Protein AF-A0A8T4L7M6-F1 (afdb_monomer)

Solvent-accessible surface area (backbone atoms only — not comparable to full-atom values): 9117 Å² total; per-residue (Å²): 134,67,96,79,79,62,64,72,67,59,57,52,49,53,53,50,50,52,51,51,51,51,51,52,51,48,56,56,67,61,40,54,63,70,59,50,52,50,46,54,48,55,52,50,51,49,52,50,53,50,54,50,27,63,73,66,68,37,63,75,54,43,56,58,50,57,70,44,44,66,59,48,51,50,45,52,51,50,50,48,51,45,60,43,53,61,49,50,66,55,45,53,62,49,49,51,52,51,53,52,50,53,68,69,53,73,86,65,86,68,91,70,91,51,100,85,74,59,90,66,49,67,67,56,54,53,50,54,53,50,51,52,51,50,52,50,52,60,47,51,55,51,50,57,58,50,53,62,54,52,55,62,60,61,77,76,111

Secondary structure (DSSP, 8-state):
--SSSS-HHHHHHHHHHHHHHHHHHHHHHH--HHHHHHHHHHHHHHHHHHHHHHHTT-HHHHHHHHHHHHHHHHHHHHHHHHHHHHHHHHHHHHHHHHHHHHHHSTT---S---TTT----HHHHHHHHHHHHHHHHHHHHHHHHHHHHHHHHHTT-

Nearest PDB structures (foldseek):
  4mu6-assembly1_A  TM=4.620E-01  e=4.010E+00  Legionella pneumophila subsp. pneumophila str. Philadelphia 1
  6zvr-assembly1_C  TM=2.511E-01  e=1.360E+00  Nostoc punctiforme
  7o40-assembly1_A  TM=2.424E-01  e=2.918E+00  Synechocystis sp. PCC 6803 substr. Kazusa
  8qhv-assembly1_0  TM=1.994E-01  e=2.918E+00  Synechocystis sp. PCC 6803

Foldseek 3Di:
DPPPPDDPVVVCVVVVVVVVVVVVVCLPVLAPVVLLVVLVVVLVVLVVQCVVCVVVVPVVSNVVSVVCVVVNVVSVVVNVNSVVVVVCVVVVVVVVVVVVVCVVPPPCQAPDDDPPDPRDGVVNVCVVVVVVVVVVVVVVVVVVVVVVVVVVVVVVD

Radius of gyration: 25.14 Å; Cα contacts (8 Å, |Δi|>4): 39; chains: 1; bounding box: 52×48×68 Å

Structure (mmCIF, N/CA/C/O backbone):
data_AF-A0A8T4L7M6-F1
#
_entry.id   AF-A0A8T4L7M6-F1
#
loop_
_atom_site.group_PDB
_atom_site.id
_atom_site.type_symbol
_atom_site.label_atom_id
_atom_site.label_alt_id
_atom_site.label_comp_id
_atom_site.label_asym_id
_atom_site.label_entity_id
_atom_site.label_seq_id
_atom_site.pdbx_PDB_ins_code
_atom_site.Cartn_x
_atom_site.Cartn_y
_atom_site.Cartn_z
_atom_site.occupancy
_atom_site.B_iso_or_equiv
_atom_site.auth_seq_id
_atom_site.auth_comp_id
_atom_site.auth_asym_id
_atom_site.auth_atom_id
_atom_site.pdbx_PDB_model_num
ATOM 1 N N . MET A 1 1 ? 22.485 4.310 -37.863 1.00 43.53 1 MET A N 1
ATOM 2 C CA . MET A 1 1 ? 21.545 5.387 -38.236 1.00 43.53 1 MET A CA 1
ATOM 3 C C . MET A 1 1 ? 20.874 5.870 -36.965 1.00 43.53 1 MET A C 1
ATOM 5 O O . MET A 1 1 ? 20.114 5.111 -36.382 1.00 43.53 1 MET A O 1
ATOM 9 N N . THR A 1 2 ? 21.225 7.059 -36.482 1.00 46.75 2 THR A N 1
ATOM 10 C CA . THR A 1 2 ? 20.460 7.752 -35.435 1.00 46.75 2 THR A CA 1
ATOM 11 C C . THR A 1 2 ? 19.250 8.411 -36.093 1.00 46.75 2 THR A C 1
ATOM 13 O O . THR A 1 2 ? 19.368 8.931 -37.201 1.00 46.75 2 THR A O 1
ATOM 16 N N . LEU A 1 3 ? 18.082 8.342 -35.450 1.00 55.47 3 LEU A N 1
ATOM 17 C CA . LEU A 1 3 ? 16.815 8.794 -36.040 1.00 55.47 3 LEU A CA 1
ATOM 18 C C . LEU A 1 3 ? 16.777 10.320 -36.279 1.00 55.47 3 LEU A C 1
ATOM 20 O O . LEU A 1 3 ? 15.982 10.772 -37.097 1.00 55.47 3 LEU A O 1
ATOM 24 N N . LEU A 1 4 ? 17.616 11.103 -35.578 1.00 54.31 4 LEU A N 1
ATOM 25 C CA . LEU A 1 4 ? 17.576 12.577 -35.575 1.00 54.31 4 LEU A CA 1
ATOM 26 C C . LEU A 1 4 ? 18.954 13.278 -35.588 1.00 54.31 4 LEU A C 1
ATOM 28 O O . LEU A 1 4 ? 19.016 14.500 -35.492 1.00 54.31 4 LEU A O 1
ATOM 32 N N . GLY A 1 5 ? 20.070 12.551 -35.724 1.00 51.28 5 GLY A N 1
ATOM 33 C CA . GLY A 1 5 ? 21.406 13.168 -35.819 1.00 51.28 5 GLY A CA 1
ATOM 34 C C . GLY A 1 5 ? 21.968 13.767 -34.517 1.00 51.28 5 GLY A C 1
ATOM 35 O O . GLY A 1 5 ? 22.969 14.479 -34.566 1.00 51.28 5 GLY A O 1
ATOM 36 N N . LEU A 1 6 ? 21.374 13.471 -33.356 1.00 54.78 6 LEU A N 1
ATOM 37 C CA . LEU A 1 6 ? 21.875 13.874 -32.036 1.00 54.78 6 LEU A CA 1
ATOM 38 C C . LEU A 1 6 ? 22.725 12.767 -31.388 1.00 54.78 6 LEU A C 1
ATOM 40 O O . LEU A 1 6 ? 22.650 11.594 -31.763 1.00 54.78 6 LEU A O 1
ATOM 44 N N . GLN A 1 7 ? 23.562 13.140 -30.406 1.00 60.94 7 GLN A N 1
ATOM 45 C CA . GLN A 1 7 ? 24.303 12.162 -29.603 1.00 60.94 7 GLN A CA 1
ATOM 46 C C . GLN A 1 7 ? 23.305 11.189 -28.942 1.00 60.94 7 GLN A C 1
ATOM 48 O O . GLN A 1 7 ? 22.412 11.651 -28.227 1.00 60.94 7 GLN A O 1
ATOM 53 N N . PRO A 1 8 ? 23.473 9.861 -29.099 1.00 64.25 8 PRO A N 1
ATOM 54 C CA . PRO A 1 8 ? 22.510 8.861 -28.617 1.00 64.25 8 PRO A CA 1
ATOM 55 C C . PRO A 1 8 ? 22.260 8.921 -27.101 1.00 64.25 8 PRO A C 1
ATOM 57 O O . PRO A 1 8 ? 21.212 8.493 -26.626 1.00 64.25 8 PRO A O 1
ATOM 60 N N . GLY A 1 9 ? 23.185 9.513 -26.336 1.00 67.06 9 GLY A N 1
ATOM 61 C CA . GLY A 1 9 ? 23.000 9.781 -24.911 1.00 67.06 9 GLY A CA 1
ATOM 62 C C . GLY A 1 9 ? 21.944 10.850 -24.605 1.00 67.06 9 GLY A C 1
ATOM 63 O O . GLY A 1 9 ? 21.195 10.685 -23.649 1.00 67.06 9 GLY A O 1
ATOM 64 N N . LEU A 1 10 ? 21.836 11.915 -25.410 1.00 72.69 10 LEU A N 1
ATOM 65 C CA . LEU A 1 10 ? 20.880 13.005 -25.162 1.00 72.69 10 LEU A CA 1
ATOM 66 C C . LEU A 1 10 ? 19.441 12.595 -25.502 1.00 72.69 10 LEU A C 1
ATOM 68 O O . LEU A 1 10 ? 18.513 12.975 -24.792 1.00 72.69 10 LEU A O 1
ATOM 72 N N . GLU A 1 11 ? 19.262 11.790 -26.553 1.00 69.19 11 GLU A N 1
ATOM 73 C CA . GLU A 1 11 ? 17.957 11.237 -26.940 1.00 69.19 11 GLU A CA 1
ATOM 74 C C . GLU A 1 11 ? 17.423 10.289 -25.856 1.00 69.19 11 GLU A C 1
ATOM 76 O O . GLU A 1 11 ? 16.283 10.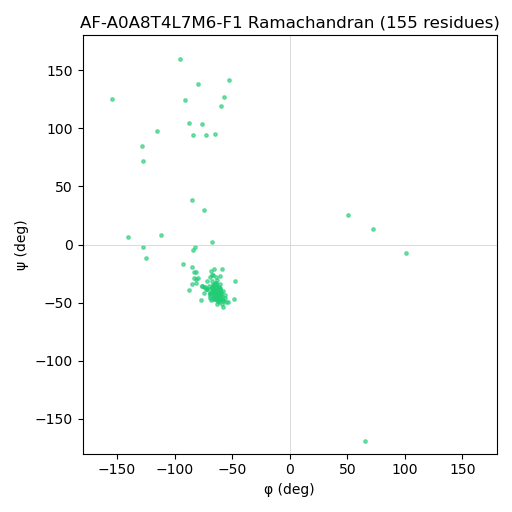438 -25.411 1.00 69.19 11 GLU A O 1
ATOM 81 N N . LEU A 1 12 ? 18.268 9.378 -25.349 1.00 72.56 12 LEU A N 1
ATOM 82 C CA . LEU A 1 12 ? 17.905 8.513 -24.222 1.00 72.56 12 LEU A CA 1
ATOM 83 C C . LEU A 1 12 ? 17.587 9.314 -22.957 1.00 72.56 12 LEU A C 1
ATOM 85 O O . LEU A 1 12 ? 16.666 8.956 -22.224 1.00 72.56 12 LEU A O 1
ATOM 89 N N . LEU A 1 13 ? 18.330 10.391 -22.694 1.00 79.94 13 LEU A N 1
ATOM 90 C CA . LEU A 1 13 ? 18.132 11.226 -21.511 1.00 79.94 13 LEU A CA 1
ATOM 91 C C . LEU A 1 13 ? 16.808 11.995 -21.599 1.00 79.94 13 LEU A C 1
ATOM 93 O O . LEU A 1 13 ? 16.041 11.991 -20.638 1.00 79.94 13 LEU A O 1
ATOM 97 N N . ALA A 1 14 ? 16.487 12.578 -22.757 1.00 79.56 14 ALA A N 1
ATOM 98 C CA . ALA A 1 14 ? 15.215 13.262 -22.980 1.00 79.56 14 ALA A CA 1
ATOM 99 C C . ALA A 1 14 ? 14.019 12.299 -22.870 1.00 79.56 14 ALA A C 1
ATOM 101 O O . ALA A 1 14 ? 13.052 12.592 -22.163 1.00 79.56 14 ALA A O 1
ATOM 102 N N . ILE A 1 15 ? 14.103 11.122 -23.499 1.00 78.19 15 ILE A N 1
ATOM 103 C CA . ILE A 1 15 ? 13.052 10.097 -23.429 1.00 78.19 15 ILE A CA 1
ATOM 104 C C . ILE A 1 15 ? 12.913 9.570 -21.997 1.00 78.19 15 ILE A C 1
ATOM 106 O O . ILE A 1 15 ? 11.800 9.502 -21.480 1.00 78.19 15 ILE A O 1
ATOM 110 N N . GLY A 1 16 ? 14.023 9.261 -21.322 1.00 80.12 16 GLY A N 1
ATOM 111 C CA . GLY A 1 16 ? 14.039 8.786 -19.938 1.00 80.12 16 GLY A CA 1
ATOM 112 C C . GLY A 1 16 ? 13.488 9.813 -18.947 1.00 80.12 16 GLY A C 1
ATOM 113 O O . GLY A 1 16 ? 12.733 9.450 -18.041 1.00 80.12 16 GLY A O 1
ATOM 114 N N . ALA A 1 17 ? 13.787 11.100 -19.144 1.00 82.31 17 ALA A N 1
ATOM 115 C CA . ALA A 1 17 ? 13.236 12.186 -18.338 1.00 82.31 17 ALA A CA 1
ATOM 116 C C . ALA A 1 17 ? 11.713 12.291 -18.509 1.00 82.31 17 ALA A C 1
ATOM 118 O O . ALA A 1 17 ? 10.986 12.323 -17.514 1.00 82.31 17 ALA A O 1
ATOM 119 N N . ILE A 1 18 ? 11.216 12.260 -19.750 1.00 83.50 18 ILE A N 1
ATOM 120 C CA . ILE A 1 18 ? 9.774 12.287 -20.041 1.00 83.50 18 ILE A CA 1
ATOM 121 C C . ILE A 1 18 ? 9.079 11.051 -19.455 1.00 83.50 18 ILE A C 1
ATOM 123 O O . ILE A 1 18 ? 8.035 11.186 -18.815 1.00 83.50 18 ILE A O 1
ATOM 127 N N . LEU A 1 19 ? 9.672 9.861 -19.598 1.00 79.31 19 LEU A N 1
ATOM 128 C CA . LEU A 1 19 ? 9.123 8.616 -19.056 1.00 79.31 19 LEU A CA 1
ATOM 129 C C . LEU A 1 19 ? 9.039 8.652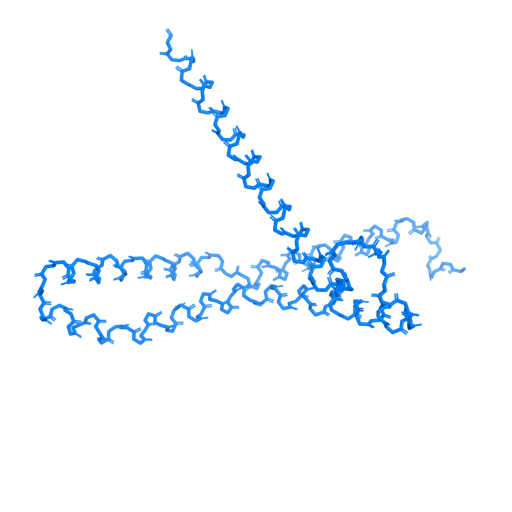 -17.527 1.00 79.31 19 LEU A C 1
ATOM 131 O O . LEU A 1 19 ? 8.021 8.275 -16.952 1.00 79.31 19 LEU A O 1
ATOM 135 N N . THR A 1 20 ? 10.090 9.142 -16.869 1.00 77.94 20 THR A N 1
ATOM 136 C CA . THR A 1 20 ? 10.157 9.243 -15.405 1.00 77.94 20 THR A CA 1
ATOM 137 C C . THR A 1 20 ? 9.125 10.233 -14.877 1.00 77.94 20 THR A C 1
ATOM 139 O O . THR A 1 20 ? 8.444 9.957 -13.887 1.00 77.94 20 THR A O 1
ATOM 142 N N . ILE A 1 21 ? 8.956 11.371 -15.555 1.00 80.94 21 ILE A N 1
ATOM 143 C CA . ILE A 1 21 ? 7.933 12.365 -15.215 1.00 80.94 21 ILE A CA 1
ATOM 144 C C . ILE A 1 21 ? 6.531 11.774 -15.420 1.00 80.94 21 ILE A C 1
ATOM 146 O O . ILE A 1 21 ? 5.692 11.885 -14.524 1.00 80.94 21 ILE A O 1
ATOM 150 N N . ALA A 1 22 ? 6.285 11.089 -16.539 1.00 74.69 22 ALA A N 1
ATOM 151 C CA . ALA A 1 22 ? 5.009 10.434 -16.819 1.00 74.69 22 ALA A CA 1
ATOM 152 C C . ALA A 1 22 ? 4.679 9.353 -15.775 1.00 74.69 22 ALA A C 1
ATOM 154 O O . ALA A 1 22 ? 3.584 9.363 -15.213 1.00 74.69 22 ALA A O 1
ATOM 155 N N . LEU A 1 23 ? 5.638 8.486 -15.436 1.00 72.00 23 LEU A N 1
ATOM 156 C CA . LEU A 1 23 ? 5.501 7.461 -14.395 1.00 72.00 23 LEU A CA 1
ATOM 157 C C . LEU A 1 23 ? 5.212 8.074 -13.024 1.00 72.00 23 LEU A C 1
ATOM 159 O O . LEU A 1 23 ? 4.330 7.596 -12.312 1.00 72.00 23 LEU A O 1
ATOM 163 N N . ASN A 1 24 ? 5.901 9.156 -12.656 1.00 75.50 24 ASN A N 1
ATOM 164 C CA . ASN A 1 24 ? 5.650 9.846 -11.391 1.00 75.50 24 ASN A CA 1
ATOM 165 C C . ASN A 1 24 ? 4.262 10.488 -11.340 1.00 75.50 24 ASN A C 1
ATOM 167 O O . ASN A 1 24 ? 3.588 10.408 -10.312 1.00 75.50 24 ASN A O 1
ATOM 171 N N . ILE A 1 25 ? 3.803 11.098 -12.434 1.00 77.62 25 ILE A N 1
ATOM 172 C CA . ILE A 1 25 ? 2.457 11.678 -12.515 1.00 77.62 25 ILE A CA 1
ATOM 173 C C . ILE A 1 25 ? 1.397 10.579 -12.431 1.00 77.62 25 ILE A C 1
ATOM 175 O O . ILE A 1 25 ? 0.428 10.729 -11.685 1.00 77.62 25 ILE A O 1
ATOM 179 N N . VAL A 1 26 ? 1.593 9.470 -13.146 1.00 69.25 26 VAL A N 1
ATOM 180 C CA . VAL A 1 26 ? 0.701 8.305 -13.129 1.00 69.25 26 VAL A CA 1
ATOM 181 C C . VAL A 1 26 ? 0.639 7.706 -11.725 1.00 69.25 26 VAL A C 1
ATOM 183 O O . VAL A 1 26 ? -0.452 7.594 -11.177 1.00 69.25 26 VAL A O 1
ATOM 186 N N . ASN A 1 27 ? 1.775 7.452 -11.074 1.00 68.19 27 ASN A N 1
ATOM 187 C CA . ASN A 1 27 ? 1.816 6.953 -9.695 1.00 68.19 27 ASN A CA 1
ATOM 188 C C . ASN A 1 27 ? 1.137 7.909 -8.702 1.00 68.19 27 ASN A C 1
ATOM 190 O O . ASN A 1 27 ? 0.382 7.474 -7.832 1.00 68.19 27 ASN A O 1
ATOM 194 N N . LYS A 1 28 ? 1.346 9.221 -8.859 1.00 70.56 28 LYS A N 1
ATOM 195 C CA . LYS A 1 28 ? 0.745 10.245 -7.994 1.00 70.56 28 LYS A CA 1
ATOM 196 C C . LYS A 1 28 ? -0.762 10.417 -8.222 1.00 70.56 28 LYS A C 1
ATOM 198 O O . LYS A 1 28 ? -1.468 10.756 -7.278 1.00 70.56 28 LYS A O 1
ATOM 203 N N . LYS A 1 29 ? -1.264 10.198 -9.445 1.00 69.38 29 LYS A N 1
ATOM 204 C CA . LYS A 1 29 ? -2.708 10.213 -9.756 1.00 69.38 29 LYS A CA 1
ATOM 205 C C . LYS A 1 29 ? -3.408 8.899 -9.416 1.00 69.38 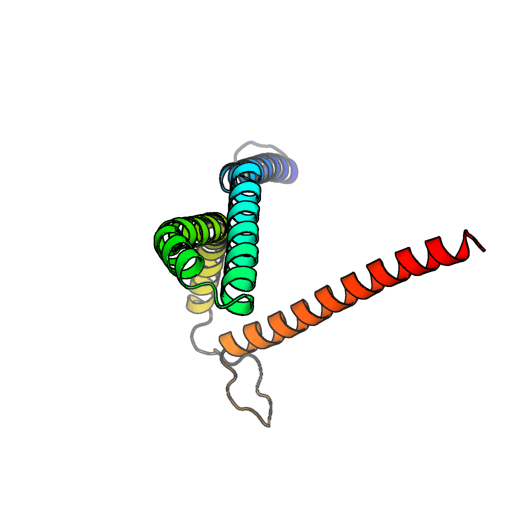29 LYS A C 1
ATOM 207 O O . LYS A 1 29 ? -4.581 8.927 -9.062 1.00 69.38 29 LYS A O 1
ATOM 212 N N . LEU A 1 30 ? -2.718 7.767 -9.543 1.00 66.50 30 LEU A N 1
ATOM 213 C CA . LEU A 1 30 ? -3.270 6.443 -9.251 1.00 66.50 30 LEU A CA 1
ATOM 214 C C . LEU A 1 30 ? -3.549 6.255 -7.758 1.00 66.50 30 LEU A C 1
ATOM 216 O O . LEU A 1 30 ? -4.495 5.549 -7.408 1.00 66.50 30 LEU A O 1
ATOM 220 N N . VAL A 1 31 ? -2.757 6.899 -6.895 1.00 67.88 31 VAL A N 1
ATOM 221 C CA . VAL A 1 31 ? -2.890 6.806 -5.439 1.00 67.88 31 VAL A CA 1
ATOM 222 C C . VAL A 1 31 ? -3.277 8.166 -4.862 1.00 67.88 31 VAL A C 1
ATOM 224 O O . VAL A 1 31 ? -2.427 9.021 -4.604 1.00 67.88 31 VAL A O 1
ATOM 227 N N . ASP A 1 32 ? -4.572 8.367 -4.601 1.00 79.50 32 ASP A N 1
ATOM 228 C CA . ASP A 1 32 ? -5.018 9.506 -3.798 1.00 79.50 32 ASP A CA 1
ATOM 229 C C . ASP A 1 32 ? -4.663 9.263 -2.324 1.00 79.50 32 ASP A C 1
ATOM 231 O O . ASP A 1 32 ? -5.405 8.661 -1.544 1.00 79.50 32 ASP A O 1
ATOM 235 N N . GLN A 1 33 ? -3.504 9.787 -1.933 1.00 76.06 33 GLN A N 1
ATOM 236 C CA . GLN A 1 33 ? -2.987 9.683 -0.572 1.00 76.06 33 GLN A CA 1
ATOM 237 C C . GLN A 1 33 ? -3.906 10.335 0.474 1.00 76.06 33 GLN A C 1
ATOM 239 O O . GLN A 1 33 ? -3.900 9.923 1.637 1.00 76.06 33 GLN A O 1
ATOM 244 N N . LYS A 1 34 ? -4.702 11.350 0.102 1.00 83.94 34 LYS A N 1
ATOM 245 C CA . LYS A 1 34 ? -5.657 11.983 1.028 1.00 83.94 34 LYS A CA 1
ATOM 246 C C . LYS A 1 34 ? -6.862 11.074 1.250 1.00 83.94 34 LYS A C 1
ATOM 248 O O . LYS A 1 34 ? -7.312 10.935 2.388 1.00 83.94 34 LYS A O 1
ATOM 253 N N . ARG A 1 35 ? -7.376 10.445 0.190 1.00 85.44 35 ARG A N 1
ATOM 254 C CA . ARG A 1 35 ? -8.466 9.460 0.279 1.00 85.44 35 ARG A CA 1
ATOM 255 C C . ARG A 1 35 ? -8.037 8.220 1.059 1.00 85.44 35 ARG A C 1
ATOM 257 O O . ARG A 1 35 ? -8.744 7.835 1.985 1.00 85.44 35 ARG A O 1
ATOM 264 N N . LEU A 1 36 ? -6.856 7.676 0.768 1.00 84.62 36 LEU A N 1
ATOM 265 C CA . LEU A 1 36 ? -6.308 6.514 1.468 1.00 84.62 36 LEU A CA 1
ATOM 266 C C . LEU A 1 36 ? -6.141 6.771 2.974 1.00 84.62 36 LEU A C 1
ATOM 268 O O . LEU A 1 36 ? -6.541 5.937 3.782 1.00 84.62 36 LEU A O 1
ATOM 272 N N . LYS A 1 37 ? -5.626 7.945 3.368 1.00 87.56 37 LYS A N 1
ATOM 273 C CA . LYS A 1 37 ? -5.514 8.318 4.789 1.00 87.56 37 LYS A CA 1
ATOM 274 C C . LYS A 1 37 ? -6.868 8.409 5.494 1.00 87.56 37 LYS A C 1
ATOM 276 O O . LYS A 1 37 ? -6.968 7.962 6.630 1.00 87.56 37 LYS A O 1
ATOM 281 N N . ARG A 1 38 ? -7.893 8.967 4.838 1.00 91.56 38 ARG A N 1
ATOM 282 C CA . ARG A 1 38 ? -9.254 9.029 5.403 1.00 91.56 38 ARG A CA 1
ATOM 283 C C . ARG A 1 38 ? -9.828 7.635 5.624 1.00 91.56 38 ARG A C 1
ATOM 285 O O . ARG A 1 38 ? -10.162 7.303 6.749 1.00 91.56 38 ARG A O 1
ATOM 292 N N . ILE A 1 39 ? -9.788 6.790 4.595 1.00 89.81 39 ILE A N 1
ATOM 293 C CA . ILE A 1 39 ? -10.265 5.404 4.673 1.00 89.81 39 ILE A CA 1
ATOM 294 C C . ILE A 1 39 ? -9.568 4.626 5.797 1.00 89.81 39 ILE A C 1
ATOM 296 O O . ILE A 1 39 ? -10.215 3.913 6.558 1.00 89.81 39 ILE A O 1
ATOM 300 N N . GLN A 1 40 ? -8.249 4.778 5.943 1.00 89.31 40 GLN A N 1
ATOM 301 C CA . GLN A 1 40 ? -7.512 4.129 7.030 1.00 89.31 40 GLN A CA 1
ATOM 302 C C . GLN A 1 40 ? -7.928 4.623 8.420 1.00 89.31 40 GLN A C 1
ATOM 304 O O . GLN A 1 40 ? -7.902 3.836 9.365 1.00 89.31 40 GLN A O 1
ATOM 309 N N . ASN A 1 41 ? -8.273 5.904 8.563 1.00 94.12 41 ASN A N 1
ATOM 310 C CA . ASN A 1 41 ? -8.763 6.442 9.828 1.00 94.12 41 ASN A CA 1
ATOM 311 C C . ASN A 1 41 ? -10.150 5.883 10.156 1.00 94.12 41 ASN A C 1
ATOM 313 O O . ASN A 1 41 ? -10.323 5.375 11.260 1.00 94.12 41 ASN A O 1
ATOM 317 N N . ASP A 1 42 ? -11.068 5.871 9.187 1.00 90.94 42 ASP A N 1
ATOM 318 C CA . ASP A 1 42 ? -12.431 5.353 9.364 1.00 90.94 42 ASP A CA 1
ATOM 319 C C . ASP A 1 42 ? -12.412 3.861 9.754 1.00 90.94 42 ASP A C 1
ATOM 321 O O . ASP A 1 42 ? -13.083 3.437 10.696 1.00 90.94 42 ASP A O 1
ATOM 325 N N . ILE A 1 43 ? -11.558 3.058 9.100 1.00 92.12 43 ILE A N 1
ATOM 326 C CA . ILE A 1 43 ? -11.357 1.639 9.445 1.00 92.12 43 ILE A CA 1
ATOM 327 C C . ILE A 1 43 ? -10.815 1.487 10.876 1.00 92.12 43 ILE A C 1
ATOM 329 O O . ILE A 1 43 ? -11.259 0.605 11.613 1.00 92.12 43 ILE A O 1
ATOM 333 N N . LYS A 1 44 ? -9.851 2.321 11.290 1.00 93.06 44 LYS A N 1
ATOM 334 C CA . LYS A 1 44 ? -9.263 2.262 12.642 1.00 93.06 44 LYS A CA 1
ATOM 335 C C . LYS A 1 44 ? -10.257 2.660 13.724 1.00 93.06 44 LYS A C 1
ATOM 337 O O . LYS A 1 44 ? -10.269 2.041 14.788 1.00 93.06 44 LYS A O 1
ATOM 342 N N . GLU A 1 45 ? -11.050 3.694 13.471 1.00 93.56 45 GLU A N 1
ATOM 343 C CA . GLU A 1 45 ? -12.093 4.147 14.387 1.00 93.56 45 GLU A CA 1
ATOM 344 C C . GLU A 1 45 ? -13.136 3.045 14.580 1.00 93.56 45 GLU A C 1
ATOM 346 O O . GLU A 1 45 ? -13.365 2.621 15.714 1.00 93.56 45 GLU A O 1
ATOM 351 N N . PHE A 1 46 ? -13.619 2.453 13.485 1.00 91.69 46 PHE A N 1
ATOM 352 C CA . PHE A 1 46 ? -14.530 1.312 13.540 1.00 91.69 46 PHE A CA 1
ATOM 353 C C . PHE A 1 46 ? -13.939 0.111 14.290 1.00 91.69 46 PHE A C 1
ATOM 355 O O . PHE A 1 46 ? -14.597 -0.470 15.149 1.00 91.69 46 PHE A O 1
ATOM 362 N N . GLN A 1 47 ? -12.681 -0.259 14.026 1.00 89.38 47 GLN A N 1
ATOM 363 C CA . GLN A 1 47 ? -12.019 -1.355 14.747 1.00 89.38 47 GLN A CA 1
ATOM 364 C C . GLN A 1 47 ? -11.924 -1.088 16.254 1.00 89.38 47 GLN A C 1
ATOM 366 O O . GLN A 1 47 ? -12.067 -2.012 17.061 1.00 89.38 47 GLN A O 1
ATOM 371 N N . LYS A 1 48 ? -11.689 0.168 16.647 1.00 92.19 48 LYS A N 1
ATOM 372 C CA . LYS A 1 48 ? -11.625 0.573 18.052 1.00 92.19 48 LYS A CA 1
ATOM 373 C C . LYS A 1 48 ? -12.998 0.478 18.715 1.00 92.19 48 LYS A C 1
ATOM 375 O O . LYS A 1 48 ? -13.090 -0.107 19.795 1.00 92.19 48 LYS A O 1
ATOM 380 N N . GLU A 1 49 ? -14.039 1.000 18.072 1.00 88.06 49 GLU A N 1
ATOM 381 C CA . GLU A 1 49 ? -15.422 0.908 18.555 1.00 88.06 49 GLU A CA 1
ATOM 382 C C . GLU A 1 49 ? -15.885 -0.547 18.657 1.00 88.06 49 GLU A C 1
ATOM 384 O O . GLU A 1 49 ? -16.405 -0.960 19.694 1.00 88.06 49 GLU A O 1
ATOM 389 N N . HIS A 1 50 ? -15.607 -1.354 17.631 1.00 88.06 50 HIS A N 1
ATOM 390 C CA . HIS A 1 50 ? -15.898 -2.783 17.618 1.00 88.06 50 HIS A CA 1
ATOM 391 C C . HIS A 1 50 ? -15.210 -3.512 18.776 1.00 88.06 50 HIS A C 1
ATOM 393 O O . HIS A 1 50 ? -15.855 -4.238 19.532 1.00 88.06 50 HIS A O 1
ATOM 399 N N . MET A 1 51 ? -13.914 -3.271 18.994 1.00 88.69 51 MET A N 1
ATOM 400 C CA . MET A 1 51 ? -13.188 -3.874 20.114 1.00 88.69 51 MET A CA 1
ATOM 401 C C . MET A 1 51 ? -13.754 -3.443 21.477 1.00 88.69 51 MET A C 1
ATOM 403 O O . MET A 1 51 ? -13.810 -4.258 22.400 1.00 88.69 51 MET A O 1
ATOM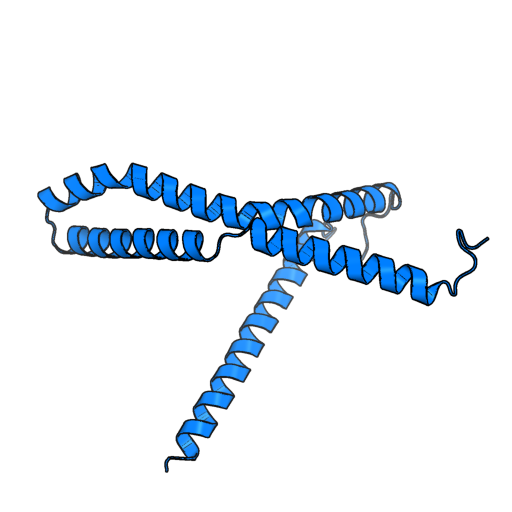 407 N N . GLN A 1 52 ? -14.176 -2.186 21.623 1.00 88.94 52 GLN A N 1
ATOM 408 C CA . GLN A 1 52 ? -14.805 -1.693 22.851 1.00 88.94 52 GLN A CA 1
ATOM 409 C C . GLN A 1 52 ? -16.188 -2.315 23.081 1.00 88.94 52 GLN A C 1
ATOM 411 O O . GLN A 1 52 ? -16.476 -2.728 24.202 1.00 88.94 52 GLN A O 1
ATOM 416 N N . ALA A 1 53 ? -17.012 -2.448 22.040 1.00 85.81 53 ALA A N 1
ATOM 417 C CA . ALA A 1 53 ? -18.333 -3.074 22.123 1.00 85.81 53 ALA A CA 1
ATOM 418 C C . ALA A 1 53 ? -18.249 -4.576 22.444 1.00 85.81 53 ALA A C 1
ATOM 420 O O . ALA A 1 53 ? -19.041 -5.093 23.234 1.00 85.81 53 ALA A O 1
ATOM 421 N N . VAL A 1 54 ? -17.251 -5.276 21.892 1.00 84.00 54 VAL A N 1
ATOM 422 C CA . VAL A 1 54 ? -16.975 -6.683 22.219 1.00 84.00 54 VAL A CA 1
ATOM 423 C C . VAL A 1 54 ? -16.542 -6.833 23.678 1.00 84.00 54 VAL A C 1
ATOM 425 O O . VAL A 1 54 ? -17.090 -7.683 24.380 1.00 84.00 54 VAL A O 1
ATOM 428 N N . LYS A 1 55 ? -15.619 -5.987 24.157 1.00 85.81 55 LYS A N 1
ATOM 429 C CA . LYS A 1 55 ? -15.145 -6.009 25.553 1.00 85.81 55 LYS A CA 1
ATOM 430 C C . LYS A 1 55 ? -16.224 -5.611 26.561 1.00 85.81 55 LYS A C 1
ATOM 432 O O . LYS A 1 55 ? -16.257 -6.166 27.651 1.00 85.81 55 LYS A O 1
ATOM 437 N N . GLY A 1 56 ? -17.085 -4.662 26.204 1.00 83.12 56 GLY A N 1
ATOM 438 C CA . GLY A 1 56 ? -18.157 -4.163 27.065 1.00 83.12 56 GLY A CA 1
ATOM 439 C C . GLY A 1 56 ? -19.424 -5.022 27.088 1.00 83.12 56 GLY A C 1
ATOM 440 O O . GLY A 1 56 ? -20.352 -4.656 27.795 1.00 83.12 56 GLY A O 1
ATOM 441 N N . GLN A 1 57 ? -19.488 -6.114 26.309 1.00 80.62 57 GLN A N 1
ATOM 442 C CA . GLN A 1 57 ? -20.673 -6.981 26.156 1.00 80.62 57 GLN A CA 1
ATOM 443 C C . GLN A 1 57 ? -21.983 -6.231 25.822 1.00 80.62 57 GLN A C 1
ATOM 445 O O . GLN A 1 57 ? -23.076 -6.729 26.062 1.00 80.62 57 GLN A O 1
ATOM 450 N N . ASP A 1 58 ? -21.884 -5.050 25.214 1.00 81.75 58 ASP A N 1
ATOM 451 C CA . ASP A 1 58 ? -23.026 -4.180 24.928 1.00 81.75 58 ASP A CA 1
ATOM 452 C C . ASP A 1 58 ? -23.701 -4.611 23.612 1.00 81.75 58 ASP A C 1
ATOM 454 O O . ASP A 1 58 ? -23.261 -4.244 22.517 1.00 81.75 58 ASP A O 1
ATOM 458 N N . GLU A 1 59 ? -24.741 -5.446 23.704 1.00 80.88 59 GLU A N 1
ATOM 459 C CA . GLU A 1 59 ? -25.447 -6.002 22.537 1.00 80.88 59 GLU A CA 1
ATOM 460 C C . GLU A 1 59 ? -26.079 -4.931 21.640 1.00 80.88 59 GLU A C 1
ATOM 462 O O . GLU A 1 59 ? -26.068 -5.061 20.413 1.00 80.88 59 GLU A O 1
ATOM 467 N N . ALA A 1 60 ? -26.562 -3.830 22.222 1.00 82.00 60 ALA A N 1
ATOM 468 C CA . ALA A 1 60 ? -27.149 -2.733 21.459 1.00 82.00 60 ALA A CA 1
ATOM 469 C C . ALA A 1 60 ? -26.098 -2.023 20.590 1.00 82.00 60 ALA A C 1
ATOM 471 O O . ALA A 1 60 ? -26.378 -1.652 19.445 1.00 82.00 60 ALA A O 1
ATOM 472 N N . LYS A 1 61 ? -24.872 -1.856 21.105 1.00 82.25 61 LYS A N 1
ATOM 473 C CA . LYS A 1 61 ? -23.755 -1.302 20.324 1.00 82.25 61 LYS A CA 1
ATOM 474 C C . LYS A 1 61 ? -23.242 -2.277 19.272 1.00 82.25 61 LYS A C 1
ATOM 476 O O . LYS A 1 61 ? -22.944 -1.837 18.164 1.00 82.25 61 LYS A O 1
ATOM 481 N N . LYS A 1 62 ? -23.180 -3.577 19.578 1.00 83.50 62 LYS A N 1
ATOM 482 C CA . LYS A 1 62 ? -22.779 -4.608 18.605 1.00 83.50 62 LYS A CA 1
ATOM 483 C C . LYS A 1 62 ? -23.686 -4.604 17.377 1.00 83.50 62 LYS A C 1
ATOM 485 O O . LYS A 1 62 ? -23.177 -4.496 16.268 1.00 83.50 62 LYS A O 1
ATOM 490 N N . LYS A 1 63 ? -25.008 -4.589 17.570 1.00 85.88 63 LYS A N 1
ATOM 491 C CA . LYS A 1 63 ? -25.973 -4.573 16.460 1.00 85.88 63 LYS A CA 1
ATOM 492 C C . LYS A 1 63 ? -25.821 -3.338 15.557 1.00 85.88 63 LYS A C 1
ATOM 494 O O . LYS A 1 63 ? -25.824 -3.455 14.338 1.00 85.88 63 LYS A O 1
ATOM 499 N N . LYS A 1 64 ? -25.594 -2.154 16.143 1.00 86.75 64 LYS A N 1
ATOM 500 C CA . LYS A 1 64 ? -25.314 -0.920 15.378 1.00 86.75 64 LYS A CA 1
ATOM 501 C C . LYS A 1 64 ? -23.990 -0.970 14.606 1.00 86.75 64 LYS A C 1
ATOM 503 O O . LYS A 1 64 ? -23.880 -0.381 13.534 1.00 86.75 64 LYS A O 1
ATOM 508 N N . LEU A 1 65 ? -22.972 -1.632 15.154 1.00 86.62 65 LEU A N 1
ATOM 509 C CA . LEU A 1 65 ? -21.681 -1.818 14.487 1.00 86.62 65 LEU A CA 1
ATOM 510 C C . LEU A 1 65 ? -21.772 -2.843 13.350 1.00 86.62 65 LEU A C 1
ATOM 512 O O . LEU A 1 65 ? -21.173 -2.629 12.298 1.00 86.62 65 LEU A O 1
ATOM 516 N N . GLU A 1 66 ? -22.565 -3.901 13.515 1.00 86.31 66 GLU A N 1
ATOM 517 C CA . GLU A 1 66 ? -22.853 -4.875 12.454 1.00 86.31 66 GLU A CA 1
ATOM 518 C C . GLU A 1 66 ? -23.536 -4.220 11.245 1.00 86.31 66 GLU A C 1
ATOM 520 O O . GLU A 1 66 ? -23.171 -4.508 10.106 1.00 86.31 66 GLU A O 1
ATOM 525 N N . GLU A 1 67 ? -24.447 -3.268 11.467 1.00 90.06 67 GLU A N 1
ATOM 526 C CA . GLU A 1 67 ? -25.074 -2.484 10.390 1.00 90.06 67 GLU A CA 1
ATOM 527 C C . GLU A 1 67 ? -24.060 -1.628 9.604 1.00 90.06 67 GLU A C 1
ATOM 529 O O . GLU A 1 67 ? -24.226 -1.420 8.400 1.00 90.06 67 GLU A O 1
ATOM 534 N N . ARG A 1 68 ? -22.978 -1.167 10.251 1.00 89.12 68 ARG A N 1
ATOM 535 C CA . ARG A 1 68 ? -21.883 -0.410 9.608 1.00 89.12 68 ARG A CA 1
ATOM 536 C C . ARG A 1 68 ? -20.810 -1.294 8.969 1.00 89.12 68 ARG A C 1
ATOM 538 O O . ARG A 1 68 ? -20.082 -0.831 8.091 1.00 89.12 68 ARG A O 1
ATOM 545 N N . GLN A 1 69 ? -20.720 -2.567 9.349 1.00 88.06 69 GLN A N 1
ATOM 546 C CA . GLN A 1 69 ? -19.772 -3.533 8.789 1.00 88.06 69 GLN A CA 1
ATOM 547 C C . GLN A 1 69 ? -19.735 -3.562 7.245 1.00 88.06 69 GLN A C 1
ATOM 549 O O . GLN A 1 69 ? -18.633 -3.528 6.691 1.00 88.06 69 GLN A O 1
ATOM 554 N N . PRO A 1 70 ? -20.864 -3.597 6.504 1.00 92.62 70 PRO A N 1
ATOM 555 C CA . PRO A 1 70 ? -20.828 -3.597 5.041 1.00 92.62 70 PRO A CA 1
ATOM 556 C C . PRO A 1 70 ? -20.248 -2.306 4.446 1.00 92.62 70 PRO A C 1
ATOM 558 O O . PRO A 1 70 ? -19.588 -2.363 3.408 1.00 92.62 70 PRO A O 1
ATOM 561 N N . GLU A 1 71 ? -20.452 -1.153 5.086 1.00 92.00 71 GLU A N 1
ATOM 562 C CA . GLU A 1 71 ? -19.847 0.116 4.664 1.00 92.00 71 GLU A CA 1
ATOM 563 C C . GLU A 1 71 ? -18.324 0.073 4.844 1.00 92.00 71 GLU A C 1
ATOM 565 O O . GLU A 1 71 ? -17.574 0.350 3.908 1.00 92.00 71 GLU A O 1
ATOM 570 N N . ILE A 1 72 ? -17.858 -0.394 6.002 1.00 92.50 72 ILE A N 1
ATOM 571 C CA . ILE A 1 72 ? -16.427 -0.556 6.287 1.00 92.50 72 ILE A CA 1
ATOM 572 C C . ILE A 1 72 ? -15.779 -1.578 5.351 1.00 92.50 72 ILE A C 1
ATOM 574 O O . ILE A 1 72 ? -14.678 -1.344 4.856 1.00 92.50 72 ILE A O 1
ATOM 578 N N . ASN A 1 73 ? -16.463 -2.680 5.039 1.00 93.25 73 ASN A N 1
ATOM 579 C CA . ASN A 1 73 ? -15.969 -3.675 4.087 1.00 93.25 73 ASN A CA 1
ATOM 580 C C . ASN A 1 73 ? -15.754 -3.064 2.693 1.00 93.25 73 ASN A C 1
ATOM 582 O O . ASN A 1 73 ? -14.751 -3.363 2.039 1.00 93.25 73 ASN A O 1
ATOM 586 N N . LYS A 1 74 ? -16.640 -2.158 2.254 1.00 93.88 74 LYS A N 1
ATOM 587 C CA . LYS A 1 74 ? -1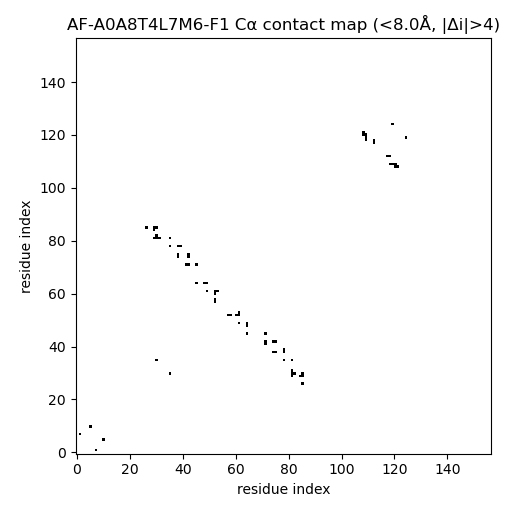6.434 -1.397 1.010 1.00 93.88 74 LYS A CA 1
ATOM 588 C C . LYS A 1 74 ? -15.200 -0.501 1.101 1.00 93.88 74 LYS A C 1
ATOM 590 O O . LYS A 1 74 ? -14.411 -0.493 0.161 1.00 93.88 74 LYS A O 1
ATOM 595 N N . LEU A 1 75 ? -14.986 0.189 2.223 1.00 91.75 75 LEU A N 1
ATOM 596 C CA . LEU A 1 75 ? -13.794 1.022 2.434 1.00 91.75 75 LEU A CA 1
ATOM 597 C C . LEU A 1 75 ? -12.497 0.190 2.443 1.00 91.75 75 LEU A C 1
ATOM 599 O O . LEU A 1 75 ? -11.499 0.598 1.846 1.00 91.75 75 LEU A O 1
ATOM 603 N N . ILE A 1 76 ? -12.508 -1.003 3.047 1.00 88.75 76 ILE A N 1
ATOM 604 C CA . ILE A 1 76 ? -11.381 -1.952 3.010 1.00 88.75 76 ILE A CA 1
ATOM 605 C C . ILE A 1 76 ? -11.082 -2.363 1.563 1.00 88.75 76 ILE A C 1
ATOM 607 O O . ILE A 1 76 ? -9.929 -2.305 1.131 1.00 88.75 76 ILE A O 1
ATOM 611 N N . SER A 1 77 ? -12.116 -2.717 0.795 1.00 91.44 77 SER A N 1
ATOM 612 C CA . SER A 1 77 ? -11.970 -3.060 -0.622 1.00 91.44 77 SER A CA 1
ATOM 613 C C . SER A 1 77 ? -11.461 -1.878 -1.454 1.00 91.44 77 SER A C 1
ATOM 615 O O . SER A 1 77 ? -10.608 -2.061 -2.323 1.00 91.44 77 SER A O 1
ATOM 617 N N . GLU A 1 78 ? -11.946 -0.660 -1.196 1.00 89.50 78 GLU A N 1
ATOM 618 C CA . GLU A 1 78 ? -11.481 0.559 -1.864 1.00 89.50 78 GLU A CA 1
ATOM 619 C C . GLU A 1 78 ? -9.987 0.782 -1.576 1.00 89.50 78 GLU A C 1
ATOM 621 O O . GLU A 1 78 ? -9.200 0.944 -2.511 1.00 89.50 78 GLU A O 1
ATOM 626 N N . SER A 1 79 ? -9.572 0.676 -0.308 1.00 86.31 79 SER A N 1
ATOM 627 C CA . SER A 1 79 ? -8.169 0.759 0.130 1.00 86.31 79 SER A CA 1
ATOM 628 C C . SER A 1 79 ? -7.264 -0.263 -0.565 1.00 86.31 79 SER A C 1
ATOM 630 O O . SER A 1 79 ? -6.192 0.082 -1.081 1.00 86.31 79 SER A O 1
ATOM 632 N N . MET A 1 80 ? -7.718 -1.517 -0.635 1.00 85.69 80 MET A N 1
ATOM 633 C CA . MET A 1 80 ? -7.002 -2.587 -1.325 1.00 85.69 80 MET A CA 1
ATOM 634 C C . MET A 1 80 ? -6.876 -2.277 -2.819 1.00 85.69 80 MET A C 1
ATOM 636 O O . MET A 1 80 ? -5.774 -2.325 -3.361 1.00 85.69 80 MET A O 1
ATOM 640 N N . SER A 1 81 ? -7.963 -1.865 -3.474 1.00 85.62 81 SER A N 1
ATOM 641 C CA . SER A 1 81 ? -7.954 -1.538 -4.904 1.00 85.62 81 SER A CA 1
ATOM 642 C C . SER A 1 81 ? -7.014 -0.374 -5.244 1.00 85.62 81 SER A C 1
ATOM 644 O O . SER A 1 81 ? -6.292 -0.440 -6.239 1.00 85.62 81 SER A O 1
ATOM 646 N N . MET A 1 82 ? -6.952 0.661 -4.397 1.00 82.19 82 MET A N 1
ATOM 647 C CA . MET A 1 82 ? -6.024 1.784 -4.570 1.00 82.19 82 MET A CA 1
ATOM 648 C C . MET A 1 82 ? -4.562 1.344 -4.470 1.00 82.19 82 MET A C 1
ATOM 650 O O . MET A 1 82 ? -3.714 1.884 -5.175 1.00 82.19 82 MET A O 1
ATOM 654 N N . SER A 1 83 ? -4.275 0.344 -3.636 1.00 77.06 83 SER A N 1
ATOM 655 C CA . SER A 1 83 ? -2.926 -0.205 -3.454 1.00 77.06 83 SER A CA 1
ATOM 656 C C . SER A 1 83 ? -2.563 -1.239 -4.529 1.00 77.06 83 SER A C 1
ATOM 658 O O . SER A 1 83 ? -1.396 -1.376 -4.891 1.00 77.06 83 SER A O 1
ATOM 660 N N . MET A 1 84 ? -3.555 -1.942 -5.087 1.00 80.00 84 MET A N 1
ATOM 661 C CA . MET A 1 84 ? -3.354 -2.941 -6.141 1.00 80.00 84 MET A CA 1
ATOM 662 C C . MET A 1 84 ? -3.186 -2.339 -7.536 1.00 80.00 84 MET A C 1
ATOM 664 O O . MET A 1 84 ? -2.495 -2.933 -8.360 1.00 80.00 84 MET A O 1
ATOM 668 N N . ARG A 1 85 ? -3.777 -1.173 -7.827 1.00 78.25 85 ARG A N 1
ATOM 669 C CA . ARG A 1 85 ? -3.621 -0.507 -9.137 1.00 78.25 85 ARG A CA 1
ATOM 670 C C . ARG A 1 85 ? -2.145 -0.262 -9.507 1.00 78.25 85 ARG A C 1
ATOM 672 O O . ARG A 1 85 ? -1.764 -0.662 -10.607 1.00 78.25 85 ARG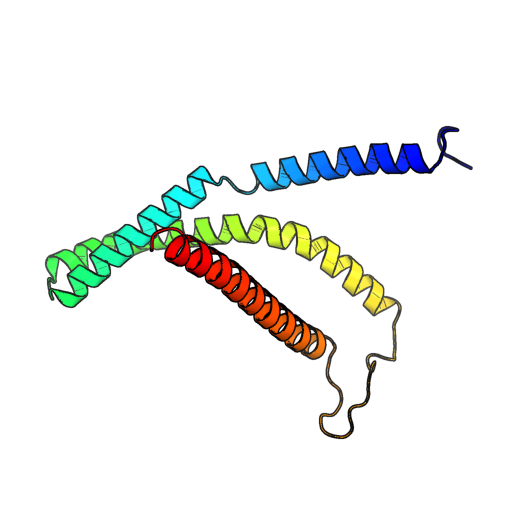 A O 1
ATOM 679 N N . PRO A 1 86 ? -1.298 0.310 -8.625 1.00 73.31 86 PRO A N 1
ATOM 680 C CA . PRO A 1 86 ? 0.137 0.431 -8.883 1.00 73.31 86 PRO A CA 1
ATOM 681 C C . PRO A 1 86 ? 0.822 -0.920 -9.090 1.00 73.31 86 PRO A C 1
ATOM 683 O O . PRO A 1 86 ? 1.636 -1.054 -9.997 1.00 73.31 86 PRO A O 1
ATOM 686 N N . LEU A 1 87 ? 0.462 -1.928 -8.286 1.00 77.62 87 LEU A N 1
ATOM 687 C CA . LEU A 1 87 ? 1.052 -3.263 -8.374 1.00 77.62 87 LEU A CA 1
ATOM 688 C C . LEU A 1 87 ? 0.745 -3.934 -9.713 1.00 77.62 87 LEU A C 1
ATOM 690 O O . LEU A 1 87 ? 1.637 -4.507 -10.316 1.00 77.62 87 LEU A O 1
ATOM 694 N N . MET A 1 88 ? -0.493 -3.858 -10.205 1.00 78.75 88 MET A N 1
ATOM 695 C CA . MET A 1 88 ? -0.843 -4.429 -11.510 1.00 78.75 88 MET A CA 1
ATOM 696 C C . MET A 1 88 ? -0.103 -3.716 -12.642 1.00 78.75 88 MET A C 1
ATOM 698 O O . MET A 1 88 ? 0.398 -4.367 -13.554 1.00 78.75 88 MET A O 1
ATOM 702 N N . TYR A 1 89 ? 0.028 -2.390 -12.557 1.00 78.19 89 TYR A N 1
ATOM 703 C CA . TYR A 1 89 ? 0.745 -1.612 -13.564 1.00 78.19 89 TYR A CA 1
ATOM 704 C C . TYR A 1 89 ? 2.238 -1.963 -13.633 1.00 78.19 89 TYR A C 1
ATOM 706 O O . TYR A 1 89 ? 2.813 -1.952 -14.717 1.00 78.19 89 TYR A O 1
ATOM 714 N N . THR A 1 90 ? 2.870 -2.308 -12.508 1.00 70.44 90 THR A N 1
ATOM 715 C CA . THR A 1 90 ? 4.273 -2.756 -12.486 1.00 70.44 90 THR A CA 1
ATOM 716 C C . THR A 1 90 ? 4.421 -4.253 -12.764 1.00 70.44 90 THR A C 1
ATOM 718 O O . THR A 1 90 ? 5.382 -4.661 -13.413 1.00 70.44 90 THR A O 1
ATOM 721 N N . ALA A 1 91 ? 3.465 -5.075 -12.332 1.00 73.00 91 ALA A N 1
ATOM 722 C CA . ALA A 1 91 ? 3.497 -6.523 -12.502 1.00 73.00 91 ALA A CA 1
ATOM 723 C C . ALA A 1 91 ? 3.238 -6.955 -13.949 1.00 73.00 91 ALA A C 1
ATOM 725 O O . ALA A 1 91 ? 3.893 -7.878 -14.408 1.00 73.00 91 ALA A O 1
ATOM 726 N N . ILE A 1 92 ? 2.337 -6.304 -14.692 1.00 80.06 92 ILE A N 1
ATOM 727 C CA . ILE A 1 92 ? 2.045 -6.663 -16.094 1.00 80.06 92 ILE A CA 1
ATOM 728 C C . ILE A 1 92 ? 3.302 -6.609 -16.987 1.00 80.06 92 ILE A C 1
ATOM 730 O O . ILE A 1 92 ? 3.614 -7.622 -17.615 1.00 80.06 92 ILE A O 1
ATOM 734 N N . PRO A 1 93 ? 4.064 -5.498 -17.047 1.00 74.81 93 PRO A N 1
ATOM 735 C CA . PRO A 1 93 ? 5.281 -5.446 -17.855 1.00 74.81 93 PRO A CA 1
ATOM 736 C C . PRO A 1 93 ? 6.375 -6.375 -17.316 1.00 74.81 93 PRO A C 1
ATOM 738 O O . PRO A 1 93 ? 7.077 -7.000 -18.107 1.00 74.81 93 PRO A O 1
ATOM 741 N N . MET A 1 94 ? 6.481 -6.537 -15.992 1.00 72.62 94 MET A N 1
ATOM 742 C CA . MET A 1 94 ? 7.391 -7.509 -15.378 1.00 72.62 94 MET A CA 1
ATOM 743 C C . MET A 1 94 ? 7.070 -8.935 -15.855 1.00 72.62 94 MET A C 1
ATOM 745 O O . MET A 1 94 ? 7.940 -9.628 -16.368 1.00 72.62 94 MET A O 1
ATOM 749 N N . LEU A 1 95 ? 5.808 -9.356 -15.765 1.00 71.88 95 LEU A N 1
ATOM 750 C CA . LEU A 1 95 ? 5.347 -10.681 -16.181 1.00 71.88 95 LEU A CA 1
ATOM 751 C C . LEU A 1 95 ? 5.500 -10.905 -17.687 1.00 71.88 95 LEU A C 1
ATOM 753 O O . LEU A 1 95 ? 5.849 -12.008 -18.093 1.00 71.88 95 LEU A O 1
ATOM 757 N N . ALA A 1 96 ? 5.302 -9.874 -18.513 1.00 75.62 96 ALA A N 1
ATOM 758 C CA . ALA A 1 96 ? 5.547 -9.959 -19.951 1.00 75.62 96 ALA A CA 1
ATOM 759 C C . ALA A 1 96 ? 7.028 -10.243 -20.263 1.00 75.62 96 ALA A C 1
ATOM 761 O O . ALA A 1 96 ? 7.329 -11.106 -21.087 1.00 75.62 96 ALA A O 1
ATOM 762 N N . ILE A 1 97 ? 7.953 -9.578 -19.559 1.00 69.38 97 ILE A N 1
ATOM 763 C CA . ILE A 1 97 ? 9.396 -9.832 -19.684 1.00 69.38 97 ILE A CA 1
ATOM 764 C C . ILE A 1 97 ? 9.730 -11.246 -19.202 1.00 69.38 97 ILE A C 1
ATOM 766 O O . ILE A 1 97 ? 10.440 -11.964 -19.897 1.00 69.38 97 ILE A O 1
ATOM 770 N N . PHE A 1 98 ? 9.188 -11.672 -18.058 1.00 60.50 98 PHE A N 1
ATOM 771 C CA . PHE A 1 98 ? 9.386 -13.029 -17.535 1.00 60.50 98 PHE A CA 1
ATOM 772 C C . PHE A 1 98 ? 8.855 -14.107 -18.487 1.00 60.50 98 PHE A C 1
ATOM 774 O O . PHE A 1 98 ? 9.537 -15.105 -18.705 1.00 60.50 98 PHE A O 1
ATOM 781 N N . GLY A 1 99 ? 7.678 -13.905 -19.085 1.00 68.88 99 GLY A N 1
ATOM 782 C CA . GLY A 1 99 ? 7.101 -14.824 -20.068 1.00 68.88 99 GLY A CA 1
ATOM 783 C C . GLY A 1 99 ? 7.935 -14.909 -21.346 1.00 68.88 99 GLY A C 1
ATOM 784 O O . GLY A 1 99 ? 8.175 -16.000 -21.859 1.00 68.88 99 GLY A O 1
ATOM 785 N N . TYR A 1 100 ? 8.449 -13.774 -21.823 1.00 69.12 100 TYR A N 1
ATOM 786 C CA . TYR A 1 100 ? 9.365 -13.740 -22.961 1.00 69.12 100 TYR A CA 1
ATOM 787 C C . TYR A 1 100 ? 10.695 -14.443 -22.652 1.00 69.12 100 TYR A C 1
ATOM 789 O O . TYR A 1 100 ? 11.172 -15.242 -23.454 1.00 69.12 100 TYR A O 1
ATOM 797 N N . LEU A 1 101 ? 11.259 -14.218 -21.462 1.00 60.53 101 LEU A N 1
ATOM 798 C CA . LEU A 1 101 ? 12.471 -14.898 -21.004 1.00 60.53 101 LEU A CA 1
ATOM 799 C C . LEU A 1 101 ? 12.246 -16.412 -20.906 1.00 60.53 101 LEU A C 1
ATOM 801 O O . LEU A 1 101 ? 13.045 -17.188 -21.422 1.00 60.53 101 LEU A O 1
ATOM 805 N N . HIS A 1 102 ? 11.120 -16.836 -20.331 1.00 62.62 102 HIS A N 1
ATOM 806 C CA . HIS A 1 102 ? 10.734 -18.243 -20.259 1.00 62.62 102 HIS A CA 1
ATOM 807 C C . HIS A 1 102 ? 10.630 -18.888 -21.650 1.00 62.62 102 HIS A C 1
ATOM 809 O O . HIS A 1 102 ? 11.112 -19.998 -21.846 1.00 62.62 102 HIS A O 1
ATOM 815 N N . SER A 1 103 ? 10.082 -18.167 -22.633 1.00 64.69 103 SER A N 1
ATOM 816 C CA . SER A 1 103 ? 9.983 -18.643 -24.016 1.00 64.69 103 SER A CA 1
ATOM 817 C C . SER A 1 103 ? 11.334 -18.763 -24.734 1.00 64.69 103 SER A C 1
ATOM 819 O O . SER A 1 103 ? 11.417 -19.490 -25.723 1.00 64.69 103 SER A O 1
ATOM 821 N N . ILE A 1 104 ? 12.372 -18.040 -24.302 1.00 66.25 104 ILE A N 1
ATOM 822 C CA . ILE A 1 104 ? 13.717 -18.125 -24.894 1.00 66.25 104 ILE A CA 1
ATOM 823 C C . ILE A 1 104 ? 14.534 -19.244 -2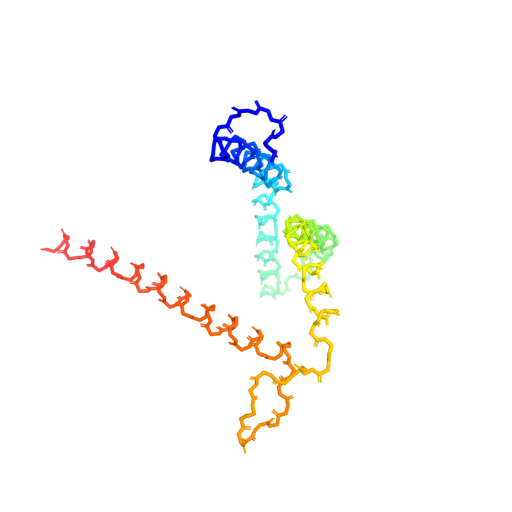4.240 1.00 66.25 104 ILE A C 1
ATOM 825 O O . ILE A 1 104 ? 15.234 -19.971 -24.939 1.00 66.25 104 ILE A O 1
ATOM 829 N N . TYR A 1 105 ? 14.413 -19.431 -22.924 1.00 61.25 105 TYR A N 1
ATOM 830 C CA . TYR A 1 105 ? 15.144 -20.453 -22.161 1.00 61.25 105 TYR A CA 1
ATOM 831 C C . TYR A 1 105 ? 14.463 -21.837 -22.183 1.00 61.25 105 TYR A C 1
ATOM 833 O O . TYR A 1 105 ? 14.455 -22.560 -21.187 1.00 61.25 105 TYR A O 1
ATOM 841 N N . ASN A 1 106 ? 13.884 -22.222 -23.324 1.00 56.31 106 ASN A N 1
ATOM 842 C CA . ASN A 1 106 ? 13.245 -23.525 -23.496 1.00 56.31 106 ASN A CA 1
ATOM 843 C C . ASN A 1 106 ? 14.244 -24.682 -23.270 1.00 56.31 106 ASN A C 1
ATOM 845 O O . ASN A 1 106 ? 15.183 -24.848 -24.045 1.00 56.31 106 ASN A O 1
ATOM 849 N N . ASN A 1 107 ? 13.926 -25.511 -22.266 1.00 52.62 107 ASN A N 1
ATOM 850 C CA . ASN A 1 107 ? 14.470 -26.829 -21.881 1.00 52.62 107 ASN A CA 1
ATOM 851 C C . ASN A 1 107 ? 15.466 -26.945 -20.720 1.00 52.62 107 ASN A C 1
ATOM 853 O O . ASN A 1 107 ? 15.641 -28.066 -20.261 1.00 52.62 107 ASN A O 1
ATOM 857 N N . ASP A 1 108 ? 15.977 -25.863 -20.132 1.00 49.56 108 ASP A N 1
ATOM 858 C CA . ASP A 1 108 ? 16.778 -25.965 -18.898 1.00 49.56 108 ASP A CA 1
ATOM 859 C C . ASP A 1 108 ? 16.223 -25.031 -17.820 1.00 49.56 108 ASP A C 1
ATOM 861 O O . ASP A 1 108 ? 16.806 -24.013 -17.447 1.00 49.56 108 ASP A O 1
ATOM 865 N N . ALA A 1 109 ? 15.061 -25.396 -17.278 1.00 50.47 109 ALA A N 1
ATOM 866 C CA . ALA A 1 109 ? 14.497 -24.775 -16.078 1.00 50.47 109 ALA A CA 1
ATOM 867 C C . ALA A 1 109 ? 15.228 -25.218 -14.789 1.00 50.47 109 ALA A C 1
ATOM 869 O O . ALA A 1 109 ? 14.626 -25.272 -13.717 1.00 50.47 109 ALA A O 1
ATOM 870 N N . THR A 1 110 ? 16.521 -25.532 -14.881 1.00 50.31 110 THR A N 1
ATOM 871 C CA . THR A 1 110 ? 17.333 -26.098 -13.800 1.00 50.31 110 THR A CA 1
ATOM 872 C C . THR A 1 110 ? 18.590 -25.257 -13.662 1.00 50.31 110 THR A C 1
ATOM 874 O O . THR A 1 110 ? 19.629 -25.537 -14.249 1.00 50.31 110 THR A O 1
ATOM 877 N N . VAL A 1 111 ? 18.492 -24.161 -12.910 1.00 52.22 111 VAL A N 1
ATOM 878 C CA . VAL A 1 111 ? 19.618 -23.225 -12.791 1.00 52.22 111 VAL A CA 1
ATOM 879 C C . VAL A 1 111 ? 20.630 -23.684 -11.730 1.00 52.22 111 VAL A C 1
ATOM 881 O O . VAL A 1 111 ? 21.796 -23.329 -11.851 1.00 52.22 111 VAL A O 1
ATOM 884 N N . ILE A 1 112 ? 20.266 -24.504 -10.726 1.00 50.66 112 ILE A N 1
ATOM 885 C CA . ILE A 1 112 ? 21.225 -25.040 -9.731 1.00 50.66 112 ILE A CA 1
ATOM 886 C C . ILE A 1 112 ? 20.728 -26.375 -9.135 1.00 50.66 112 ILE A C 1
ATOM 888 O O . ILE A 1 112 ? 19.646 -26.422 -8.554 1.00 50.66 112 ILE A O 1
ATOM 892 N N . VAL A 1 113 ? 21.540 -27.439 -9.205 1.00 43.59 113 VAL A N 1
ATOM 893 C CA . VAL A 1 113 ? 21.295 -28.720 -8.511 1.00 43.59 113 VAL A CA 1
ATOM 894 C C . VAL A 1 113 ? 21.885 -28.642 -7.098 1.00 43.59 113 VAL A C 1
ATOM 896 O O . VAL A 1 113 ? 23.101 -28.702 -6.919 1.00 43.59 113 VAL A O 1
ATOM 899 N N . LEU A 1 114 ? 21.036 -28.487 -6.078 1.00 49.28 114 LEU A N 1
ATOM 900 C CA . LEU A 1 114 ? 21.428 -28.611 -4.669 1.00 49.28 114 LEU A CA 1
ATOM 901 C C . LEU A 1 114 ? 21.232 -30.071 -4.216 1.00 49.28 114 LEU A C 1
ATOM 903 O O . LEU A 1 114 ? 20.110 -30.575 -4.300 1.00 49.28 114 LEU A O 1
ATOM 907 N N . PRO A 1 115 ? 22.270 -30.747 -3.686 1.00 47.81 115 PRO A N 1
ATOM 908 C CA . PRO A 1 115 ? 22.287 -32.202 -3.481 1.00 47.81 115 PRO A CA 1
ATOM 909 C C . PRO A 1 115 ? 21.311 -32.750 -2.419 1.00 47.81 115 PRO A C 1
ATOM 911 O O . PRO A 1 115 ? 21.309 -33.952 -2.180 1.00 47.81 115 PRO A O 1
ATOM 914 N N . LEU A 1 116 ? 20.478 -31.912 -1.784 1.00 51.81 116 LEU A N 1
ATOM 915 C CA . LEU A 1 116 ? 19.559 -32.327 -0.712 1.00 51.81 116 LEU A CA 1
ATOM 916 C C . LEU A 1 116 ? 18.075 -31.971 -0.948 1.00 51.81 116 LEU A C 1
ATOM 918 O O . LEU A 1 116 ? 17.231 -32.459 -0.205 1.00 51.81 116 LEU A O 1
ATOM 922 N N . LEU A 1 117 ? 17.726 -31.139 -1.941 1.00 46.22 117 LEU A N 1
ATOM 923 C CA . LEU A 1 117 ? 16.366 -30.567 -2.062 1.00 46.22 117 LEU A CA 1
ATOM 924 C C . LEU A 1 117 ? 15.669 -30.751 -3.424 1.00 46.22 117 LEU A C 1
ATOM 926 O O . LEU A 1 117 ? 14.499 -30.395 -3.537 1.00 46.22 117 LEU A O 1
ATOM 930 N N . GLY A 1 118 ? 16.325 -31.356 -4.420 1.00 55.88 118 GLY A N 1
ATOM 931 C CA . GLY A 1 118 ? 15.718 -31.597 -5.738 1.00 55.88 118 GLY A CA 1
ATOM 932 C C . GLY A 1 118 ? 15.404 -30.313 -6.521 1.00 55.88 118 GLY A C 1
ATOM 933 O O . GLY A 1 118 ? 15.871 -29.232 -6.162 1.00 55.88 118 GLY A O 1
ATOM 934 N N . ASP A 1 119 ? 14.645 -30.442 -7.614 1.00 57.97 119 ASP A N 1
ATOM 935 C CA . ASP A 1 119 ? 14.360 -29.365 -8.574 1.00 57.97 119 ASP A CA 1
ATOM 936 C C . ASP A 1 119 ? 13.540 -28.226 -7.945 1.00 57.97 119 ASP A C 1
ATOM 938 O O . ASP A 1 119 ? 12.307 -28.252 -7.875 1.00 57.97 119 ASP A O 1
ATOM 942 N N . ILE A 1 120 ? 14.231 -27.185 -7.482 1.00 57.69 120 ILE A N 1
ATOM 943 C CA . ILE A 1 120 ? 13.591 -25.975 -6.969 1.00 57.69 120 ILE A CA 1
ATOM 944 C C . ILE A 1 120 ? 13.094 -25.158 -8.166 1.00 57.69 120 ILE A C 1
ATOM 946 O O . ILE A 1 120 ? 13.865 -24.485 -8.849 1.00 57.69 120 ILE A O 1
ATOM 950 N N . ASN A 1 121 ? 11.779 -25.196 -8.403 1.00 59.28 121 ASN A N 1
ATOM 951 C CA . ASN A 1 121 ? 11.109 -24.349 -9.390 1.00 59.28 121 ASN A CA 1
ATOM 952 C C . ASN A 1 121 ? 11.462 -22.866 -9.147 1.00 59.28 121 ASN A C 1
ATOM 954 O O . ASN A 1 121 ? 11.517 -22.425 -7.997 1.00 59.28 121 ASN A O 1
ATOM 958 N N . TRP A 1 122 ? 11.661 -22.086 -10.216 1.00 56.91 122 TRP A N 1
ATOM 959 C CA . TRP A 1 122 ? 12.013 -20.656 -10.159 1.00 56.91 122 TRP A CA 1
ATOM 960 C C . TRP A 1 122 ? 11.134 -19.849 -9.183 1.00 56.91 122 TRP A C 1
ATOM 962 O O . TRP A 1 122 ? 11.615 -18.924 -8.527 1.00 56.91 122 TRP A O 1
ATOM 972 N N . PHE A 1 123 ? 9.869 -20.252 -9.023 1.00 47.94 123 PHE A N 1
ATOM 973 C CA . PHE A 1 123 ? 8.936 -19.720 -8.035 1.00 47.94 123 PHE A CA 1
ATOM 974 C C . PHE A 1 123 ? 9.487 -19.767 -6.601 1.00 47.94 123 PHE A C 1
ATOM 976 O O . PHE A 1 123 ? 9.484 -18.759 -5.894 1.00 47.94 123 PHE A O 1
ATOM 983 N N . TRP A 1 124 ? 10.010 -20.919 -6.179 1.00 65.94 124 TRP A N 1
ATOM 984 C CA . TRP A 1 124 ? 10.564 -21.115 -4.842 1.00 65.94 124 TRP A CA 1
ATOM 985 C C . TRP A 1 124 ? 11.871 -20.341 -4.656 1.00 65.94 124 TRP A C 1
ATOM 987 O O . TRP A 1 124 ? 12.085 -19.756 -3.597 1.00 65.94 124 TRP A O 1
ATOM 997 N N . TRP A 1 125 ? 12.704 -20.229 -5.694 1.00 67.62 125 TRP A N 1
ATOM 998 C CA . TRP A 1 125 ? 13.916 -19.404 -5.644 1.00 67.62 125 TRP A CA 1
ATOM 999 C C . TRP A 1 125 ? 13.603 -17.920 -5.393 1.00 67.62 125 TRP A C 1
ATOM 1001 O O . TRP A 1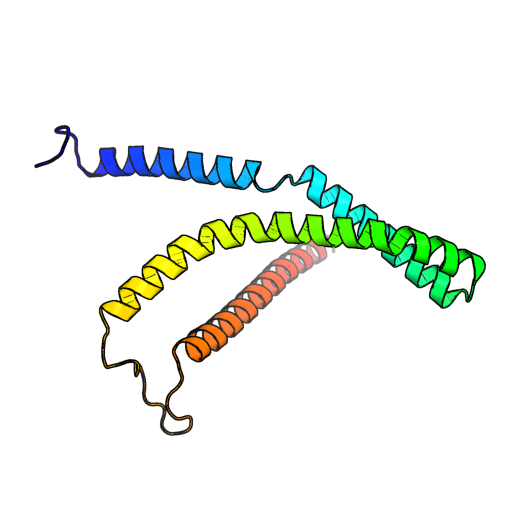 125 ? 14.173 -17.294 -4.493 1.00 67.62 125 TRP A O 1
ATOM 1011 N N . TYR A 1 126 ? 12.645 -17.355 -6.131 1.00 66.38 126 TYR A N 1
ATOM 1012 C CA . TYR A 1 126 ? 12.205 -15.974 -5.914 1.00 66.38 126 TYR A CA 1
ATOM 1013 C C . TYR A 1 126 ? 11.495 -15.787 -4.566 1.00 66.38 126 TYR A C 1
ATOM 1015 O O . TYR A 1 126 ? 11.676 -14.762 -3.904 1.00 66.38 126 TYR A O 1
ATOM 1023 N N . PHE A 1 127 ? 10.740 -16.783 -4.102 1.00 75.62 127 PHE A N 1
ATOM 1024 C CA . PHE A 1 127 ? 10.102 -16.750 -2.786 1.00 75.62 127 PHE A CA 1
ATOM 1025 C C . PHE A 1 127 ? 11.134 -16.669 -1.645 1.00 75.62 127 PHE A C 1
ATOM 1027 O O . PHE A 1 127 ? 11.050 -15.780 -0.795 1.00 75.62 127 PHE A O 1
ATOM 1034 N N . TYR A 1 128 ? 12.166 -17.516 -1.662 1.00 73.56 128 TYR A N 1
ATOM 1035 C CA . TYR A 1 128 ? 13.202 -17.513 -0.623 1.00 73.56 128 TYR A CA 1
ATOM 1036 C C . TYR A 1 128 ? 14.099 -16.270 -0.672 1.00 73.56 128 TYR A C 1
ATOM 1038 O O . TYR A 1 128 ? 14.381 -15.669 0.369 1.00 73.56 128 TYR A O 1
ATOM 1046 N N . THR A 1 129 ? 14.507 -15.834 -1.865 1.00 74.94 129 THR A N 1
ATOM 1047 C CA . THR A 1 129 ? 15.337 -14.626 -2.026 1.00 74.94 129 THR A CA 1
ATOM 1048 C C . THR A 1 129 ? 14.584 -13.348 -1.642 1.00 74.94 129 THR A C 1
ATOM 1050 O O . THR A 1 129 ? 15.161 -12.459 -1.009 1.00 74.94 129 THR A O 1
ATOM 1053 N N . SER A 1 130 ? 13.285 -13.255 -1.941 1.00 65.12 130 SER A N 1
ATOM 1054 C CA . SER A 1 130 ? 12.453 -12.110 -1.548 1.00 65.12 130 SER A CA 1
ATOM 1055 C C . SER A 1 130 ? 12.158 -12.071 -0.047 1.00 65.12 130 SER A C 1
ATOM 1057 O O . SER A 1 130 ? 12.219 -10.990 0.549 1.00 65.12 130 SER A O 1
ATOM 1059 N N . MET A 1 131 ? 11.920 -13.222 0.595 1.00 74.12 131 MET A N 1
ATOM 1060 C CA . MET A 1 131 ? 11.794 -13.292 2.055 1.00 74.12 131 MET A CA 1
ATOM 1061 C C . MET A 1 131 ? 13.093 -12.872 2.745 1.00 74.12 131 MET A C 1
ATOM 1063 O O . MET A 1 131 ? 13.054 -12.052 3.663 1.00 74.12 131 MET A O 1
ATOM 1067 N N . LEU A 1 132 ? 14.246 -13.361 2.280 1.00 71.31 132 LEU A N 1
ATOM 1068 C CA . LEU A 1 132 ? 15.548 -12.989 2.841 1.00 71.31 132 LEU A CA 1
ATOM 1069 C C . LEU A 1 132 ? 15.835 -11.495 2.682 1.00 71.31 132 LEU A C 1
ATOM 1071 O O . LEU A 1 132 ? 16.212 -10.829 3.647 1.00 71.31 132 LEU A O 1
ATOM 1075 N N . THR A 1 133 ? 15.579 -10.944 1.498 1.00 72.00 133 THR A N 1
ATOM 1076 C CA . THR A 1 133 ? 15.786 -9.516 1.227 1.00 72.00 133 THR A CA 1
ATOM 1077 C C . THR A 1 133 ? 14.853 -8.647 2.077 1.00 72.00 133 THR A C 1
ATOM 1079 O O . THR A 1 133 ? 15.279 -7.631 2.629 1.00 72.00 133 THR A O 1
ATOM 1082 N N . SER A 1 134 ? 13.603 -9.077 2.272 1.00 62.88 134 SER A N 1
ATOM 1083 C CA . SER A 1 134 ? 12.633 -8.383 3.129 1.00 62.88 134 SER A CA 1
ATOM 1084 C C . SER A 1 134 ? 13.046 -8.399 4.603 1.00 62.88 134 SER A C 1
ATOM 1086 O O . SER A 1 134 ? 12.934 -7.381 5.284 1.00 62.88 134 SER A O 1
ATOM 1088 N N . ILE A 1 135 ? 13.579 -9.518 5.105 1.00 73.50 135 ILE A N 1
ATOM 1089 C CA . ILE A 1 135 ? 14.079 -9.612 6.485 1.00 73.50 135 ILE A CA 1
ATOM 1090 C C . ILE A 1 135 ? 15.279 -8.681 6.688 1.00 73.50 135 ILE A C 1
ATOM 1092 O O . ILE A 1 135 ? 15.353 -7.991 7.707 1.00 73.50 135 ILE A O 1
ATOM 1096 N N . ILE A 1 136 ? 16.194 -8.615 5.718 1.00 68.56 136 ILE A N 1
ATOM 1097 C CA . ILE A 1 136 ? 17.384 -7.758 5.793 1.00 68.56 136 ILE A CA 1
ATOM 1098 C C . ILE A 1 136 ? 16.987 -6.278 5.796 1.00 68.56 136 ILE A C 1
ATOM 1100 O O . ILE A 1 136 ? 17.452 -5.536 6.660 1.00 68.56 136 ILE A O 1
ATOM 1104 N N . LEU A 1 137 ? 16.072 -5.849 4.922 1.00 64.25 137 LEU A N 1
ATOM 1105 C CA . LEU A 1 137 ? 15.592 -4.460 4.887 1.00 64.25 137 LEU A CA 1
ATOM 1106 C C . LEU A 1 137 ? 14.883 -4.057 6.188 1.00 64.25 137 LEU A C 1
A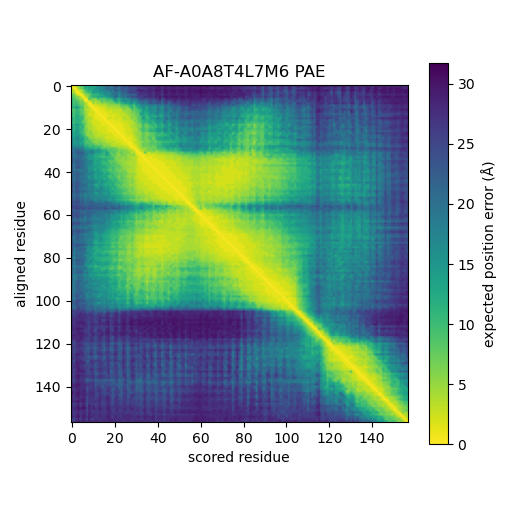TOM 1108 O O . LEU A 1 137 ? 15.194 -3.016 6.770 1.00 64.25 137 LEU A O 1
ATOM 1112 N N . LEU A 1 138 ? 14.001 -4.917 6.708 1.00 71.31 138 LEU A N 1
ATOM 1113 C CA . LEU A 1 138 ? 13.320 -4.682 7.987 1.00 71.31 138 LEU A CA 1
ATOM 1114 C C . LEU A 1 138 ? 14.290 -4.656 9.176 1.00 71.31 138 LEU A C 1
ATOM 1116 O O . LEU A 1 138 ? 14.021 -4.007 10.189 1.00 71.31 138 LEU A O 1
ATOM 1120 N N . THR A 1 139 ? 15.413 -5.364 9.067 1.00 66.62 139 THR A N 1
ATOM 1121 C CA . THR A 1 139 ? 16.468 -5.384 10.082 1.00 66.62 139 THR A CA 1
ATOM 1122 C C . THR A 1 139 ? 17.306 -4.109 10.017 1.00 66.62 139 THR A C 1
ATOM 1124 O O . THR A 1 139 ? 17.481 -3.448 11.041 1.00 66.62 139 THR A O 1
ATOM 1127 N N . VAL A 1 140 ? 17.741 -3.701 8.824 1.00 71.50 140 VAL A N 1
ATOM 1128 C CA . VAL A 1 140 ? 18.511 -2.469 8.599 1.00 71.50 140 VAL A CA 1
ATOM 1129 C C . VAL A 1 140 ? 17.735 -1.237 9.071 1.00 71.50 140 VAL A C 1
ATOM 1131 O O . VAL A 1 140 ? 18.272 -0.452 9.850 1.00 71.50 140 VAL A O 1
ATOM 1134 N N . GLU A 1 141 ? 16.449 -1.105 8.728 1.00 66.94 141 GLU A N 1
ATOM 1135 C CA . GLU A 1 141 ? 15.629 0.029 9.186 1.00 66.94 141 GLU A CA 1
ATOM 1136 C C . GLU A 1 141 ? 15.495 0.101 10.714 1.00 66.94 141 GLU A C 1
ATOM 1138 O O . GLU A 1 141 ? 15.481 1.191 11.301 1.00 66.94 141 GLU A O 1
ATOM 1143 N N . LYS A 1 142 ? 15.401 -1.057 11.381 1.00 60.28 142 LYS A N 1
ATOM 1144 C CA . LYS A 1 142 ? 15.362 -1.123 12.847 1.00 60.28 142 LYS A CA 1
ATOM 1145 C C . LYS A 1 142 ? 16.693 -0.695 13.459 1.00 60.28 142 LYS A C 1
ATOM 1147 O O . LYS A 1 142 ? 16.673 -0.005 14.478 1.00 60.28 142 LYS A O 1
ATOM 1152 N N . PHE A 1 143 ? 17.826 -1.048 12.853 1.00 62.88 143 PHE A N 1
ATOM 1153 C CA . PHE A 1 143 ? 19.145 -0.615 13.323 1.00 62.88 143 PHE A CA 1
ATOM 1154 C C . PHE A 1 143 ? 19.374 0.887 13.113 1.00 62.88 143 PHE A C 1
ATOM 1156 O O . PHE A 1 143 ? 19.804 1.558 14.053 1.00 62.88 143 PHE A O 1
ATOM 1163 N N . THR A 1 144 ? 18.986 1.444 11.962 1.00 67.94 144 THR A N 1
ATOM 1164 C CA . THR A 1 144 ? 19.088 2.890 11.699 1.00 67.94 144 THR A CA 1
ATOM 1165 C C . THR A 1 144 ? 18.230 3.703 12.676 1.00 67.94 144 THR A C 1
ATOM 1167 O O . THR A 1 144 ? 18.719 4.652 13.287 1.00 67.94 144 THR A O 1
ATOM 1170 N N . LYS A 1 145 ? 16.980 3.286 12.935 1.00 60.38 145 LYS A N 1
ATOM 1171 C CA . LYS A 1 145 ? 16.091 3.965 13.903 1.00 60.38 145 LYS A CA 1
ATOM 1172 C C . LYS A 1 145 ? 16.528 3.804 15.363 1.00 60.38 145 LYS A C 1
ATOM 1174 O O . LYS A 1 145 ? 16.222 4.663 16.189 1.00 60.38 145 LYS A O 1
ATOM 1179 N N . LYS A 1 146 ? 17.214 2.709 15.707 1.00 59.81 146 LYS A N 1
ATOM 1180 C CA . LYS A 1 146 ? 17.732 2.466 17.064 1.00 59.81 146 LYS A CA 1
ATOM 1181 C C . LYS A 1 146 ? 18.989 3.295 17.350 1.00 59.81 146 LYS A C 1
ATOM 1183 O O . LYS A 1 146 ? 19.122 3.787 18.468 1.00 59.81 146 LYS A O 1
ATOM 1188 N N . GLY A 1 147 ? 19.851 3.506 16.351 1.00 58.78 147 GLY A N 1
ATOM 1189 C CA . GLY A 1 147 ? 21.013 4.398 16.452 1.00 58.78 147 GLY A CA 1
ATOM 1190 C C . GLY A 1 147 ? 20.619 5.860 16.684 1.00 58.78 147 GLY A C 1
ATOM 1191 O O . GLY A 1 147 ? 21.116 6.493 17.610 1.00 58.78 147 GLY A O 1
ATOM 1192 N N . GLU A 1 148 ? 19.631 6.362 15.939 1.00 57.94 148 GLU A N 1
ATOM 1193 C CA . GLU A 1 148 ? 19.174 7.759 16.041 1.00 57.94 148 GLU A CA 1
ATOM 1194 C C . GLU A 1 148 ? 18.505 8.101 17.391 1.00 57.94 148 GLU A C 1
ATOM 1196 O O . GLU A 1 148 ? 18.501 9.251 17.832 1.00 57.94 148 GLU A O 1
ATOM 1201 N N . LYS A 1 149 ? 17.927 7.099 18.069 1.00 55.97 149 LYS A N 1
ATOM 1202 C CA . LYS A 1 149 ? 17.286 7.261 19.385 1.00 55.97 149 LYS A CA 1
ATOM 1203 C C . LYS A 1 149 ? 18.289 7.247 20.543 1.00 55.97 149 LYS A C 1
ATOM 1205 O O . LYS A 1 149 ? 18.030 7.880 21.562 1.00 55.97 149 LYS A O 1
ATOM 1210 N N . ASN A 1 150 ? 19.406 6.533 20.389 1.00 57.91 150 ASN A N 1
ATOM 1211 C CA . ASN A 1 150 ? 20.458 6.441 21.405 1.00 57.91 150 ASN A CA 1
ATOM 1212 C C . ASN A 1 150 ? 21.314 7.712 21.454 1.00 57.91 150 ASN A C 1
ATOM 1214 O O . ASN A 1 150 ? 21.690 8.147 22.536 1.00 57.91 150 ASN A O 1
ATOM 1218 N N . ASP A 1 151 ? 21.554 8.340 20.302 1.00 57.25 151 ASP A N 1
ATOM 1219 C CA . ASP A 1 151 ? 22.337 9.577 20.208 1.00 57.25 151 ASP A CA 1
ATOM 1220 C C . ASP A 1 151 ? 21.597 10.775 20.842 1.00 57.25 151 ASP A C 1
ATOM 1222 O O . ASP A 1 151 ? 22.146 11.520 21.652 1.00 57.25 151 ASP A O 1
ATOM 1226 N N . LYS A 1 152 ? 20.278 10.881 20.613 1.00 57.25 152 LYS A N 1
ATOM 1227 C CA . LYS A 1 152 ? 19.420 11.908 21.241 1.00 57.25 152 LYS A CA 1
ATOM 1228 C C . LYS A 1 152 ? 19.252 11.730 22.758 1.00 57.25 152 LYS A C 1
ATOM 1230 O O . LYS A 1 152 ? 19.005 12.708 23.452 1.00 57.25 152 LYS A O 1
ATOM 1235 N N . GLY A 1 153 ? 19.387 10.505 23.274 1.00 54.03 153 GLY A N 1
ATOM 1236 C CA . GLY A 1 153 ? 19.340 10.216 24.713 1.00 54.03 153 GLY A CA 1
ATOM 1237 C C . GLY A 1 153 ? 20.658 10.488 25.446 1.00 54.03 153 GLY A C 1
ATOM 1238 O O . GLY A 1 153 ? 20.636 10.728 26.650 1.00 54.03 153 GLY A O 1
ATOM 1239 N N . ASN A 1 154 ? 21.786 10.480 24.729 1.00 51.72 154 ASN A N 1
ATOM 1240 C CA . ASN A 1 154 ? 23.110 10.750 25.294 1.00 51.72 154 ASN A CA 1
ATOM 1241 C C . ASN A 1 154 ? 23.515 12.232 25.196 1.00 51.72 154 ASN A C 1
ATOM 1243 O O . ASN A 1 154 ? 24.403 12.655 25.919 1.00 51.72 154 ASN A O 1
ATOM 1247 N N . ALA A 1 155 ? 22.851 13.023 24.346 1.00 56.34 155 ALA A N 1
ATOM 1248 C CA . ALA A 1 155 ? 23.033 14.477 24.259 1.00 56.34 155 ALA A CA 1
ATOM 1249 C C . ALA A 1 155 ? 22.202 15.283 25.289 1.00 56.34 155 ALA A C 1
ATOM 1251 O O . ALA A 1 155 ? 22.308 16.505 25.342 1.00 56.34 155 ALA A O 1
ATOM 1252 N N . GLN A 1 156 ? 21.345 14.619 26.078 1.00 50.53 156 GLN A N 1
ATOM 1253 C CA . GLN A 1 156 ? 20.536 15.225 27.153 1.00 50.53 156 GLN A CA 1
ATOM 1254 C C . GLN A 1 156 ? 20.956 14.779 28.569 1.00 50.53 156 GLN A C 1
ATOM 1256 O O . GLN A 1 156 ? 20.257 15.087 29.535 1.00 50.53 156 GLN A O 1
ATOM 1261 N N . LYS A 1 157 ? 22.077 14.062 28.698 1.00 45.97 157 LYS A N 1
ATOM 1262 C CA . LYS A 1 157 ? 22.759 13.785 29.970 1.00 45.97 157 LYS A CA 1
ATOM 1263 C C . LYS A 1 157 ? 24.065 14.558 30.025 1.00 45.97 157 LYS A C 1
ATOM 1265 O O . LYS A 1 157 ? 24.417 14.968 31.149 1.00 45.97 157 LYS A O 1
#

Sequence (157 aa):
MTLLGLQPGLELLAIGAILTIALNIVNKKLVDQKRLKRIQNDIKEFQKEHMQAVKGQDEAKKKKLEERQPEINKLISESMSMSMRPLMYTAIPMLAIFGYLHSIYNNDATVIVLPLLGDINWFWWYFYTSMLTSIILLTVEKFTKKGEKNDKGNAQK

pLDDT: mean 72.37, std 13.76, range [43.53, 94.12]

Mean predicted aligned error: 16.26 Å